Protein AF-A0A060T797-F1 (afdb_monomer_lite)

pLDDT: mean 70.41, std 20.26, range [36.41, 98.62]

Foldseek 3Di:
DDDDDDDDDPDDPDDPDDDDDDDDDDDDDDDDDDDDDDDDDDDDDDDDDDDDDDDDDPDPPDDPPPPDDPDPDPPPVVPPPPPLVQEAEDDDPDPDDDPPDPPPDDDDHGHYQDDPPPPVSVVVNVVVSVVVVVVVVVVVVVVVVVVVVVVVVVVVVVVVVVVVVVVVVVVVVD

Organism: Blastobotrys adeninivorans (NCBI:txid409370)

Radius of gyration: 34.99 Å; chains: 1; bounding box: 76×66×88 Å

Structure (mmCIF, N/CA/C/O backbone):
data_AF-A0A060T797-F1
#
_entry.id   AF-A0A060T797-F1
#
loop_
_atom_site.group_PDB
_atom_site.id
_atom_site.type_symbol
_atom_site.label_atom_id
_atom_site.label_alt_id
_atom_site.label_comp_id
_atom_site.label_asym_id
_atom_site.label_entity_id
_atom_site.label_seq_id
_atom_site.pdbx_PDB_ins_code
_atom_site.Cartn_x
_atom_site.Cartn_y
_atom_site.Cartn_z
_atom_site.occupancy
_atom_site.B_iso_or_equiv
_atom_site.auth_seq_id
_atom_site.auth_comp_id
_atom_site.auth_asym_id
_atom_site.auth_atom_id
_atom_site.pdbx_PDB_model_num
ATOM 1 N N . MET A 1 1 ? -46.789 -1.740 -35.530 1.00 40.72 1 MET A N 1
ATOM 2 C CA . MET A 1 1 ? -46.423 -0.532 -36.292 1.00 40.72 1 MET A CA 1
ATOM 3 C C . MET A 1 1 ? -44.909 -0.491 -36.356 1.00 40.72 1 MET A C 1
ATOM 5 O O . MET A 1 1 ? -44.280 -0.302 -35.325 1.00 40.72 1 MET A O 1
ATOM 9 N N . TYR A 1 2 ? -44.358 -0.814 -37.524 1.00 46.91 2 TYR A N 1
ATOM 10 C CA . TYR A 1 2 ? -42.943 -0.639 -37.849 1.00 46.91 2 TYR A CA 1
ATOM 11 C C . TYR A 1 2 ? -42.721 0.838 -38.187 1.00 46.91 2 TYR A C 1
ATOM 13 O O . TYR A 1 2 ? -43.557 1.416 -38.880 1.00 46.91 2 TYR A O 1
ATOM 21 N N . PHE A 1 3 ? -41.636 1.437 -37.702 1.00 46.53 3 PHE A N 1
ATOM 22 C CA . PHE A 1 3 ? -41.169 2.727 -38.204 1.00 46.53 3 PHE A CA 1
ATOM 23 C C . PHE A 1 3 ? -39.835 2.509 -38.913 1.00 46.53 3 PHE A C 1
ATOM 25 O O . PHE A 1 3 ? -38.857 2.090 -38.294 1.00 46.53 3 PHE A O 1
ATOM 32 N N . ASP A 1 4 ? -39.863 2.748 -40.222 1.00 45.88 4 ASP A N 1
ATOM 33 C CA . ASP A 1 4 ? -38.729 2.732 -41.137 1.00 45.88 4 ASP A CA 1
ATOM 34 C C . ASP A 1 4 ? -37.691 3.793 -40.750 1.00 45.88 4 ASP A C 1
ATOM 36 O O . ASP A 1 4 ? -38.019 4.960 -40.529 1.00 45.88 4 ASP A O 1
ATOM 40 N N . LEU A 1 5 ? -36.422 3.385 -40.710 1.00 55.25 5 LEU A N 1
ATOM 41 C CA . LEU A 1 5 ? -35.259 4.262 -40.578 1.00 55.25 5 LEU A CA 1
ATOM 42 C C . LEU A 1 5 ? -34.412 4.183 -41.851 1.00 55.25 5 LEU A C 1
ATOM 44 O O . LEU A 1 5 ? -33.273 3.732 -41.823 1.00 55.25 5 LEU A O 1
ATOM 48 N N . GLU A 1 6 ? -34.961 4.655 -42.967 1.00 53.12 6 GLU A N 1
ATOM 49 C CA . GLU A 1 6 ? -34.166 5.012 -44.143 1.00 53.12 6 GLU A CA 1
ATOM 50 C C . GLU A 1 6 ? -34.650 6.341 -44.727 1.00 53.12 6 GLU A C 1
ATOM 52 O O . GLU A 1 6 ? -35.591 6.402 -45.510 1.00 53.12 6 GLU A O 1
ATOM 57 N N . ALA A 1 7 ? -33.965 7.422 -44.358 1.00 55.00 7 ALA A N 1
ATOM 58 C CA . ALA A 1 7 ? -33.789 8.582 -45.225 1.00 55.00 7 ALA A CA 1
ATOM 59 C C . ALA A 1 7 ? -32.527 9.334 -44.785 1.00 55.00 7 ALA A C 1
ATOM 61 O O . ALA A 1 7 ? -32.498 10.036 -43.775 1.00 55.00 7 ALA A O 1
ATOM 62 N N . LEU A 1 8 ? -31.455 9.137 -45.552 1.00 53.75 8 LEU A N 1
ATOM 63 C CA . LEU A 1 8 ? -30.240 9.937 -45.502 1.00 53.75 8 LEU A CA 1
ATOM 64 C C . LEU A 1 8 ? -30.546 11.411 -45.805 1.00 53.75 8 LEU A C 1
ATOM 66 O O . LEU A 1 8 ? -31.164 11.716 -46.818 1.00 53.75 8 LEU A O 1
ATOM 70 N N . SER A 1 9 ? -29.947 12.317 -45.035 1.00 51.97 9 SER A N 1
ATOM 71 C CA . SER A 1 9 ? -29.431 13.571 -45.586 1.00 51.97 9 SER A CA 1
ATOM 72 C C . SER A 1 9 ? -28.091 13.872 -44.929 1.00 51.97 9 SER A C 1
ATOM 74 O O . SER A 1 9 ? -28.008 14.379 -43.813 1.00 51.97 9 SER A O 1
ATOM 76 N N . LYS A 1 10 ? -27.030 13.477 -45.633 1.00 58.31 10 LYS A N 1
ATOM 77 C CA . LYS A 1 10 ? -25.672 13.968 -45.432 1.00 58.31 10 LYS A CA 1
ATOM 78 C C . LYS A 1 10 ? -25.637 15.348 -46.069 1.00 58.31 10 LYS A C 1
ATOM 80 O O . LYS A 1 10 ? -25.608 15.402 -47.285 1.00 58.31 10 LYS A O 1
ATOM 85 N N . ASP A 1 11 ? -25.700 16.409 -45.276 1.00 54.38 11 ASP A N 1
ATOM 86 C CA . ASP A 1 11 ? -25.095 17.701 -45.606 1.00 54.38 11 ASP A CA 1
ATOM 87 C C . ASP A 1 11 ? -25.238 18.664 -44.420 1.00 54.38 11 ASP A C 1
ATOM 89 O O . ASP A 1 11 ? -26.244 18.672 -43.721 1.00 54.38 11 ASP A O 1
ATOM 93 N N . SER A 1 12 ? -24.201 19.479 -44.221 1.00 57.03 12 SER A N 1
ATOM 94 C CA . SER A 1 12 ? -24.066 20.556 -43.227 1.00 57.03 12 SER A CA 1
ATOM 95 C C . SER A 1 12 ? -23.568 20.191 -41.814 1.00 57.03 12 SER A C 1
ATOM 97 O O . SER A 1 12 ? -24.247 20.403 -40.814 1.00 57.03 12 SER A O 1
ATOM 99 N N . LEU A 1 13 ? -22.294 19.806 -41.697 1.00 57.16 13 LEU A N 1
ATOM 100 C CA . LEU A 1 13 ? -21.466 20.340 -40.606 1.00 57.16 13 LEU A CA 1
ATOM 101 C C . LEU A 1 13 ? -20.300 21.105 -41.239 1.00 57.16 13 LEU A C 1
ATOM 103 O O . LEU A 1 13 ? -19.318 20.523 -41.695 1.00 57.16 13 LEU A O 1
ATOM 107 N N . ALA A 1 14 ? -20.460 22.423 -41.331 1.00 64.69 14 ALA A N 1
ATOM 108 C CA . ALA A 1 14 ? -19.434 23.328 -41.820 1.00 64.69 14 ALA A CA 1
ATOM 109 C C . ALA A 1 14 ? -18.182 23.241 -40.931 1.00 64.69 14 ALA A C 1
ATOM 111 O O . ALA A 1 14 ? -18.259 23.340 -39.706 1.00 64.69 14 ALA A O 1
ATOM 112 N N . ARG A 1 15 ? -17.021 23.061 -41.567 1.00 66.25 15 ARG A N 1
ATOM 113 C CA . ARG A 1 15 ? -15.701 23.156 -40.936 1.00 66.25 15 ARG A CA 1
ATOM 114 C C . ARG A 1 15 ? -15.507 24.597 -40.431 1.00 66.25 15 ARG A C 1
ATOM 116 O O . ARG A 1 15 ? -15.686 25.515 -41.232 1.00 66.25 15 ARG A O 1
ATOM 123 N N . PRO A 1 16 ? -15.154 24.831 -39.155 1.00 70.50 16 PRO A N 1
ATOM 124 C CA . PRO A 1 16 ? -14.831 26.179 -38.698 1.00 70.50 16 PRO A CA 1
ATOM 125 C C . PRO A 1 16 ? -13.580 26.702 -39.432 1.00 70.50 16 PRO A C 1
ATOM 127 O O . PRO A 1 16 ? -12.701 25.901 -39.770 1.00 70.50 16 PRO A O 1
ATOM 130 N N . PRO A 1 17 ? -13.495 28.016 -39.712 1.00 69.81 17 PRO A N 1
ATOM 131 C CA . PRO A 1 17 ? -12.384 28.588 -40.464 1.00 69.81 17 PRO A CA 1
ATOM 132 C C . PRO A 1 17 ? -11.075 28.489 -39.673 1.00 69.81 17 PRO A C 1
ATOM 134 O O . PRO A 1 17 ? -11.042 28.743 -38.469 1.00 69.81 17 PRO A O 1
ATOM 137 N N . GLU A 1 18 ? -9.995 28.119 -40.361 1.00 71.06 18 GLU A N 1
ATOM 138 C CA . GLU A 1 18 ? -8.659 28.067 -39.768 1.00 71.06 18 GLU A CA 1
ATOM 139 C C . GLU A 1 18 ? -8.132 29.479 -39.463 1.00 71.06 18 GLU A C 1
ATOM 141 O O . GLU A 1 18 ? -8.321 30.388 -40.279 1.00 71.06 18 GLU A O 1
ATOM 146 N N . PRO A 1 19 ? -7.467 29.698 -38.313 1.00 65.31 19 PRO A N 1
ATOM 147 C CA . PRO A 1 19 ? -6.878 30.992 -38.008 1.00 65.31 19 PRO A CA 1
ATOM 148 C C . PRO A 1 19 ? -5.659 31.243 -38.907 1.00 65.31 19 PRO A C 1
ATOM 150 O O . PRO A 1 19 ? -4.736 30.432 -38.979 1.00 65.31 19 PRO A O 1
ATOM 153 N N . ALA A 1 20 ? -5.666 32.386 -39.593 1.00 63.88 20 ALA A N 1
ATOM 154 C CA . ALA A 1 20 ? -4.570 32.844 -40.438 1.00 63.88 20 ALA A CA 1
ATOM 155 C C . ALA A 1 20 ? -3.261 32.973 -39.636 1.00 63.88 20 ALA A C 1
ATOM 157 O O . ALA A 1 20 ? -3.242 33.552 -38.549 1.00 63.88 20 ALA A O 1
ATOM 158 N N . ALA A 1 21 ? -2.164 32.454 -40.192 1.00 60.94 21 ALA A N 1
ATOM 159 C CA . ALA A 1 21 ? -0.830 32.578 -39.618 1.00 60.94 21 ALA A CA 1
ATOM 160 C C . ALA A 1 21 ? -0.402 34.056 -39.570 1.00 60.94 21 ALA A C 1
ATOM 162 O O . ALA A 1 21 ? -0.238 34.698 -40.608 1.00 60.94 21 ALA A O 1
ATOM 163 N N . THR A 1 22 ? -0.215 34.597 -38.368 1.00 64.56 22 THR A N 1
ATOM 164 C CA . THR A 1 22 ? 0.376 35.923 -38.165 1.00 64.56 22 THR A CA 1
ATOM 165 C C . THR A 1 22 ? 1.909 35.820 -38.176 1.00 64.56 22 THR A C 1
ATOM 167 O O . THR A 1 22 ? 2.466 34.884 -37.597 1.00 64.56 22 THR A O 1
ATOM 170 N N . PRO A 1 23 ? 2.630 36.746 -38.836 1.00 61.38 23 PRO A N 1
ATOM 171 C CA . PRO A 1 23 ? 4.087 36.745 -38.820 1.00 61.38 23 PRO A CA 1
ATOM 172 C C . PRO A 1 23 ? 4.619 37.131 -37.431 1.00 61.38 23 PRO A C 1
ATOM 174 O O . PRO A 1 23 ? 4.206 38.132 -36.845 1.00 61.38 23 PRO A O 1
ATOM 177 N N . LEU A 1 24 ? 5.558 36.328 -36.924 1.00 57.59 24 LEU A N 1
ATOM 178 C CA . LEU A 1 24 ? 6.322 36.565 -35.697 1.00 57.59 24 LEU A CA 1
ATOM 179 C C . LEU A 1 24 ? 7.156 37.847 -35.838 1.00 57.59 24 LEU A C 1
ATOM 181 O O . LEU A 1 24 ? 8.184 37.856 -36.512 1.00 57.59 24 LEU A O 1
ATOM 185 N N . VAL A 1 25 ? 6.722 38.923 -35.184 1.00 63.25 25 VAL A N 1
ATOM 186 C CA . VAL A 1 25 ? 7.544 40.114 -34.944 1.00 63.25 25 VAL A CA 1
ATOM 187 C C . VAL A 1 25 ? 8.053 40.036 -33.509 1.00 63.25 25 VAL A C 1
ATOM 189 O O . VAL A 1 25 ? 7.269 40.076 -32.562 1.00 63.25 25 VAL A O 1
ATOM 192 N N . SER A 1 26 ? 9.367 39.898 -33.347 1.00 58.38 26 SER A N 1
ATOM 193 C CA . SER A 1 26 ? 10.024 39.952 -32.040 1.00 58.38 26 SER A CA 1
ATOM 194 C C . SER A 1 26 ? 9.989 41.387 -31.498 1.00 58.38 26 SER A C 1
ATOM 196 O O . SER A 1 26 ? 10.425 42.297 -32.208 1.00 58.38 26 SER A O 1
ATOM 198 N N . PRO A 1 27 ? 9.520 41.629 -30.263 1.00 62.06 27 PRO A N 1
ATOM 199 C CA . PRO A 1 27 ? 9.622 42.947 -29.653 1.00 62.06 27 PRO A CA 1
ATOM 200 C C . PRO A 1 27 ? 11.077 43.220 -29.249 1.00 62.06 27 PRO A C 1
ATOM 202 O O . PRO A 1 27 ? 11.713 42.404 -28.580 1.00 62.06 27 PRO A O 1
ATOM 205 N N . ALA A 1 28 ? 11.611 44.369 -29.665 1.00 58.16 28 ALA A N 1
ATOM 206 C CA . ALA A 1 28 ? 12.892 44.873 -29.185 1.00 58.16 28 ALA 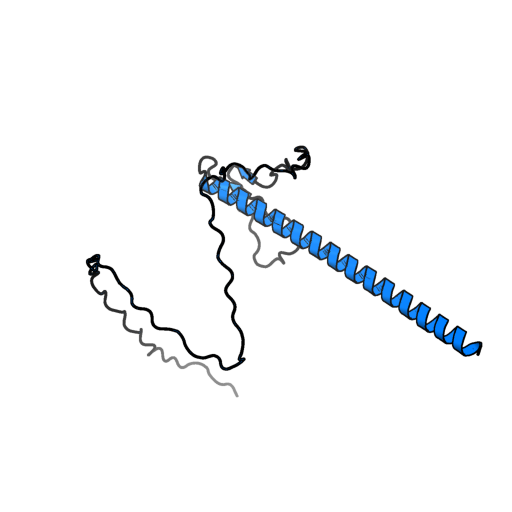A CA 1
ATOM 207 C C . ALA A 1 28 ? 12.738 45.310 -27.721 1.00 58.16 28 ALA A C 1
ATOM 209 O O . ALA A 1 28 ? 11.897 46.151 -27.408 1.00 58.16 28 ALA A O 1
ATOM 210 N N . TYR A 1 29 ? 13.529 44.716 -26.828 1.00 44.06 29 TYR A N 1
ATOM 211 C CA . TYR A 1 29 ? 13.533 45.052 -25.408 1.00 44.06 29 TYR A CA 1
ATOM 212 C C . TYR A 1 29 ? 14.421 46.282 -25.195 1.00 44.06 29 TYR A C 1
ATOM 214 O O . TYR A 1 29 ? 15.640 46.206 -25.344 1.00 44.06 29 TYR A O 1
ATOM 222 N N . SER A 1 30 ? 13.811 47.428 -24.901 1.00 59.25 30 SER A N 1
ATOM 223 C CA . SER A 1 30 ? 14.513 48.606 -24.396 1.00 59.25 30 SER A CA 1
ATOM 224 C C . SER A 1 30 ? 14.566 48.532 -22.871 1.00 59.25 30 SER A C 1
ATOM 226 O O . SER A 1 30 ? 13.529 48.646 -22.217 1.00 59.25 30 SER A O 1
ATOM 228 N N . ASP A 1 31 ? 15.769 48.342 -22.327 1.00 60.22 31 ASP A N 1
ATOM 229 C CA . ASP A 1 31 ? 16.076 48.532 -20.909 1.00 60.22 31 ASP A CA 1
ATOM 230 C C . ASP A 1 31 ? 15.764 49.976 -20.505 1.00 60.22 31 ASP A C 1
ATOM 232 O O . ASP A 1 31 ? 16.392 50.904 -21.011 1.00 60.22 31 ASP A O 1
ATOM 236 N N . SER A 1 32 ? 14.819 50.169 -19.585 1.00 50.78 32 SER A N 1
ATOM 237 C CA . SER A 1 32 ? 14.913 51.239 -18.593 1.00 50.78 32 SER A CA 1
ATOM 238 C C . SER A 1 32 ? 13.874 51.075 -17.485 1.00 50.78 32 SER A C 1
ATOM 240 O O . SER A 1 32 ? 12.726 50.705 -17.710 1.00 50.78 32 SER A O 1
ATOM 242 N N . VAL A 1 33 ? 14.376 51.331 -16.286 1.00 60.59 33 VAL A N 1
ATOM 243 C CA . VAL A 1 33 ? 13.845 51.137 -14.936 1.00 60.59 33 VAL A CA 1
ATOM 244 C C . VAL A 1 33 ? 12.550 51.891 -14.589 1.00 60.59 33 VAL A C 1
ATOM 246 O O . VAL A 1 33 ? 12.140 52.817 -15.281 1.00 60.59 33 VAL A O 1
ATOM 249 N N . ASP A 1 34 ? 12.011 51.496 -13.429 1.00 46.31 34 ASP A N 1
ATOM 250 C CA . ASP A 1 34 ? 10.989 52.129 -12.580 1.00 46.31 34 ASP A CA 1
ATOM 251 C C . ASP A 1 34 ? 9.525 51.730 -12.802 1.00 46.31 34 ASP A C 1
ATOM 253 O O . ASP A 1 34 ? 8.744 52.371 -13.500 1.00 46.31 34 ASP A O 1
ATOM 257 N N . THR A 1 35 ? 9.113 50.688 -12.072 1.00 51.41 35 THR A N 1
ATOM 258 C CA . THR A 1 35 ? 7.707 50.414 -11.762 1.00 51.41 35 THR A CA 1
ATOM 259 C C . THR A 1 35 ? 7.277 51.194 -10.511 1.00 51.41 35 THR A C 1
ATOM 261 O O . THR A 1 35 ? 7.705 50.832 -9.410 1.00 51.41 35 THR A O 1
ATOM 264 N N . PRO A 1 36 ? 6.399 52.210 -10.609 1.00 47.50 36 PRO A N 1
ATOM 265 C CA . PRO A 1 36 ? 5.658 52.691 -9.454 1.00 47.50 36 PRO A CA 1
ATOM 266 C C . PRO A 1 36 ? 4.536 51.709 -9.082 1.00 47.50 36 PRO A C 1
ATOM 268 O O . PRO A 1 36 ? 3.757 51.246 -9.914 1.00 47.50 36 PRO A O 1
ATOM 271 N N . SER A 1 37 ? 4.497 51.414 -7.787 1.00 58.72 37 SER A N 1
ATOM 272 C CA . SER A 1 37 ? 3.513 50.617 -7.056 1.00 58.72 37 SER A CA 1
ATOM 273 C C . SER A 1 37 ? 2.075 51.124 -7.227 1.00 58.72 37 SER A C 1
ATOM 275 O O . SER A 1 37 ? 1.824 52.314 -7.040 1.00 58.72 37 SER A O 1
ATOM 277 N N . VAL A 1 38 ? 1.121 50.215 -7.469 1.00 49.09 38 VAL A N 1
ATOM 278 C CA . VAL A 1 38 ? -0.290 50.404 -7.081 1.00 49.09 38 VAL A CA 1
ATOM 279 C C . VAL A 1 38 ? -0.896 49.103 -6.518 1.00 49.09 38 VAL A C 1
ATOM 281 O O . VAL A 1 38 ? -0.654 48.028 -7.070 1.00 49.09 38 VAL A O 1
ATOM 284 N N . PRO A 1 39 ? -1.662 49.183 -5.410 1.00 48.72 39 PRO A N 1
ATOM 285 C CA . PRO A 1 39 ? -2.068 48.036 -4.596 1.00 48.72 39 PRO A CA 1
ATOM 286 C C . PRO A 1 39 ? -3.366 47.355 -5.055 1.00 48.72 39 PRO A C 1
ATOM 288 O O . PRO A 1 39 ? -4.261 47.978 -5.628 1.00 48.72 39 PRO A O 1
ATOM 291 N N . LEU A 1 40 ? -3.476 46.064 -4.721 1.00 44.94 40 LEU A N 1
ATOM 292 C CA . LEU A 1 40 ? -4.681 45.251 -4.881 1.00 44.94 40 LEU A CA 1
ATOM 293 C C . LEU A 1 40 ? -5.697 45.492 -3.748 1.00 44.94 40 LEU A C 1
ATOM 295 O O . LEU A 1 40 ? -5.363 45.808 -2.611 1.00 44.94 40 LEU A O 1
ATOM 299 N N . THR A 1 41 ? -6.954 45.302 -4.123 1.00 47.41 41 THR A N 1
ATOM 300 C CA . THR A 1 41 ? -8.225 45.607 -3.462 1.00 47.41 41 THR A CA 1
ATOM 301 C C . THR A 1 41 ? -8.466 45.024 -2.058 1.00 47.41 41 THR A C 1
ATOM 303 O O . THR A 1 41 ? -8.360 43.822 -1.840 1.00 47.41 41 THR A O 1
ATOM 306 N N . ASN A 1 42 ? -8.921 45.910 -1.167 1.00 44.56 42 ASN A N 1
ATOM 307 C CA . ASN A 1 42 ? -9.887 45.809 -0.058 1.00 44.56 42 ASN A CA 1
ATOM 308 C C . ASN A 1 42 ? -10.344 44.418 0.446 1.00 44.56 42 ASN A C 1
ATOM 310 O O . ASN A 1 42 ? -11.270 43.823 -0.104 1.00 44.56 42 ASN A O 1
ATOM 314 N N . PHE A 1 43 ? -9.851 44.030 1.629 1.00 36.41 43 PHE A N 1
ATOM 315 C CA . PHE A 1 43 ? -10.630 43.298 2.639 1.00 36.41 43 PHE A CA 1
ATOM 316 C C . PHE A 1 43 ? -10.769 44.184 3.885 1.00 36.41 43 PHE A C 1
ATOM 318 O O . PHE A 1 43 ? -9.797 44.753 4.377 1.00 36.41 43 PHE A O 1
ATOM 325 N N . THR A 1 44 ? -11.998 44.349 4.363 1.00 37.66 44 THR A N 1
ATOM 326 C CA . THR A 1 44 ? -12.364 45.266 5.446 1.00 37.66 44 THR A CA 1
ATOM 327 C C . THR A 1 44 ? -12.156 44.641 6.832 1.00 37.66 44 THR A C 1
ATOM 329 O O . THR A 1 44 ? -12.690 43.574 7.112 1.00 37.66 44 THR A O 1
ATOM 332 N N . THR A 1 45 ? -11.475 45.412 7.694 1.00 47.06 45 THR A N 1
ATOM 333 C CA . THR A 1 45 ? -11.587 45.504 9.169 1.00 47.06 45 THR A CA 1
ATOM 334 C C . THR A 1 45 ? -10.984 44.397 10.040 1.00 47.06 45 THR A C 1
ATOM 336 O O . THR A 1 45 ? -11.608 43.363 10.223 1.00 47.06 45 THR A O 1
ATOM 339 N N . THR A 1 46 ? -9.882 44.720 10.745 1.00 38.53 46 THR A N 1
ATOM 340 C CA . THR A 1 46 ? -9.884 45.016 12.202 1.00 38.53 46 THR A CA 1
ATOM 341 C C . THR A 1 46 ? -8.769 46.016 12.549 1.00 38.53 46 THR A C 1
ATOM 343 O O . THR A 1 46 ? -7.641 45.873 12.089 1.00 38.53 46 THR A O 1
ATOM 346 N N . MET A 1 47 ? -9.098 47.030 13.349 1.00 49.44 47 MET A N 1
ATOM 347 C CA . MET A 1 47 ? -8.214 48.100 13.822 1.00 49.44 47 MET A CA 1
ATOM 348 C C . MET A 1 47 ? -7.210 47.644 14.896 1.00 49.44 47 MET A C 1
ATOM 350 O O . MET A 1 47 ? -7.538 46.807 15.732 1.00 49.44 47 MET A O 1
ATOM 354 N N . SER A 1 48 ? -6.092 48.378 14.944 1.00 48.78 48 SER A N 1
ATOM 355 C CA . SER A 1 48 ? -5.237 48.723 16.098 1.00 48.78 48 SER A CA 1
ATOM 356 C C . SER A 1 48 ? -3.923 47.953 16.356 1.00 48.78 48 SER A C 1
ATOM 358 O O . SER A 1 48 ? -3.908 46.774 16.684 1.00 48.78 48 SER A O 1
ATOM 360 N N . HIS A 1 49 ? -2.856 48.768 16.324 1.00 38.91 49 HIS A N 1
ATOM 361 C CA . HIS A 1 49 ? -1.534 48.682 16.962 1.00 38.91 49 HIS A CA 1
ATOM 362 C C . HIS A 1 49 ? -0.334 48.041 16.229 1.00 38.91 49 HIS A C 1
ATOM 364 O O . HIS A 1 49 ? -0.140 46.832 16.220 1.00 38.91 49 HIS A O 1
ATOM 370 N N . GLU A 1 50 ? 0.538 48.926 15.721 1.00 52.81 50 GLU A N 1
ATOM 371 C CA . GLU A 1 50 ? 1.999 48.752 15.579 1.00 52.81 50 GLU A CA 1
ATOM 372 C C . GLU A 1 50 ? 2.638 48.405 16.949 1.00 52.81 50 GLU A C 1
ATOM 374 O O . GLU A 1 50 ? 2.122 48.881 17.972 1.00 52.81 50 GLU A O 1
ATOM 379 N N . PRO A 1 51 ? 3.748 47.629 17.006 1.00 53.22 51 PRO A N 1
ATOM 380 C CA . PRO A 1 51 ? 5.051 48.171 16.608 1.00 53.22 51 PRO A CA 1
ATOM 381 C C . PRO A 1 51 ? 5.972 47.229 15.802 1.00 53.22 51 PRO A C 1
ATOM 383 O O . PRO A 1 51 ? 5.881 46.008 15.836 1.00 53.22 51 PRO A O 1
ATOM 386 N N . GLN A 1 52 ? 6.882 47.894 15.095 1.00 51.56 52 GLN A N 1
ATOM 387 C CA . GLN A 1 52 ? 8.051 47.436 14.345 1.00 51.56 52 GLN A CA 1
ATOM 388 C C . GLN A 1 52 ? 8.869 46.336 15.051 1.00 51.56 52 GLN A C 1
ATOM 390 O O . GLN A 1 52 ? 9.295 46.543 16.186 1.00 51.56 52 GLN A O 1
ATOM 395 N N . ASP A 1 53 ? 9.215 45.264 14.328 1.00 50.59 53 ASP A N 1
ATOM 396 C CA . ASP A 1 53 ? 10.375 44.426 14.658 1.00 50.59 53 ASP A CA 1
ATOM 397 C C . ASP A 1 53 ? 11.456 44.596 13.570 1.00 50.59 53 ASP A C 1
ATOM 399 O O . ASP A 1 53 ? 11.176 44.393 12.381 1.00 50.59 53 ASP A O 1
ATOM 403 N N . PRO A 1 54 ? 12.689 45.002 13.930 1.00 57.53 54 PRO A N 1
ATOM 404 C CA . PRO A 1 54 ? 13.775 45.180 12.978 1.00 57.53 54 PRO A CA 1
ATOM 405 C C . PRO A 1 54 ? 14.241 43.819 12.454 1.00 57.53 54 PRO A C 1
ATOM 407 O O . PRO A 1 54 ? 14.699 42.963 13.209 1.00 57.53 54 PRO A O 1
ATOM 410 N N . MET A 1 55 ? 14.173 43.634 11.136 1.00 49.84 55 MET A N 1
ATOM 411 C CA . MET A 1 55 ? 14.842 42.525 10.455 1.00 49.84 55 MET A CA 1
ATOM 412 C C . MET A 1 55 ? 16.333 42.539 10.815 1.00 49.84 55 MET A C 1
ATOM 414 O O . MET A 1 55 ? 17.062 43.465 10.454 1.00 49.84 55 MET A O 1
ATOM 418 N N . TYR A 1 56 ? 16.777 41.516 11.545 1.00 54.66 56 TYR A N 1
ATOM 419 C CA . TYR A 1 56 ? 18.179 41.302 11.893 1.00 54.66 56 TYR A CA 1
ATOM 420 C C . TYR A 1 56 ? 19.074 41.323 10.639 1.00 54.66 56 TYR A C 1
ATOM 422 O O . TYR A 1 56 ? 18.688 40.776 9.600 1.00 54.66 56 TYR A O 1
ATOM 430 N N . PRO A 1 57 ? 20.292 41.893 10.713 1.00 54.50 57 PRO A N 1
ATOM 431 C CA . PRO A 1 57 ? 21.242 41.803 9.617 1.00 54.50 57 PRO A CA 1
ATOM 432 C C . PRO A 1 57 ? 21.721 40.352 9.481 1.00 54.50 57 PRO A C 1
ATOM 434 O O . PRO A 1 57 ? 22.376 39.813 10.372 1.00 54.50 57 PRO A O 1
ATOM 437 N N . VAL A 1 58 ? 21.406 39.715 8.351 1.00 53.66 58 VAL A N 1
ATOM 438 C CA . VAL A 1 58 ? 22.044 38.458 7.946 1.00 53.66 58 VAL A CA 1
ATOM 439 C C . VAL A 1 58 ? 23.498 38.777 7.616 1.00 53.66 58 VAL A C 1
ATOM 441 O O . VAL A 1 58 ? 23.811 39.326 6.557 1.00 53.66 58 VAL A O 1
ATOM 444 N N . SER A 1 59 ? 24.392 38.468 8.550 1.00 55.62 59 SER A N 1
ATOM 445 C CA . SER A 1 59 ? 25.830 38.489 8.319 1.00 55.62 59 SER A CA 1
ATOM 446 C C . SER A 1 59 ? 26.170 37.536 7.171 1.00 55.62 59 SER A C 1
ATOM 448 O O . SER A 1 59 ? 25.914 36.333 7.242 1.00 55.62 59 SER A O 1
ATOM 450 N N . LYS A 1 60 ? 26.758 38.083 6.103 1.00 52.75 60 LYS A N 1
ATOM 451 C CA . LYS A 1 60 ? 27.529 37.318 5.120 1.00 52.75 60 LYS A CA 1
ATOM 452 C C . LYS A 1 60 ? 28.750 36.783 5.853 1.00 52.75 60 LYS A C 1
ATOM 454 O O . LYS A 1 60 ? 29.670 37.556 6.035 1.00 52.75 60 LYS A O 1
ATOM 459 N N . ASP A 1 61 ? 28.665 35.561 6.364 1.00 53.28 61 ASP A N 1
ATOM 460 C CA . ASP A 1 61 ? 29.779 34.641 6.656 1.00 53.28 61 ASP A CA 1
ATOM 461 C C . ASP A 1 61 ? 29.200 33.345 7.255 1.00 53.28 61 ASP A C 1
ATOM 463 O O . ASP A 1 61 ? 29.614 32.868 8.310 1.00 53.28 61 ASP A O 1
ATOM 467 N N . GLN A 1 62 ? 28.185 32.771 6.598 1.00 51.97 62 GLN A N 1
ATOM 468 C CA . GLN A 1 62 ? 27.733 31.417 6.912 1.00 51.97 62 GLN A CA 1
ATOM 469 C C . GLN A 1 62 ? 28.165 30.476 5.799 1.00 51.97 62 GLN A C 1
ATOM 471 O O . GLN A 1 62 ? 27.666 30.493 4.676 1.00 51.97 62 GLN A O 1
ATOM 476 N N . ASN A 1 63 ? 29.189 29.721 6.170 1.00 47.75 63 ASN A N 1
ATOM 477 C CA . ASN A 1 63 ? 29.805 28.623 5.467 1.00 47.75 63 ASN A CA 1
ATOM 478 C C . ASN A 1 63 ? 28.728 27.681 4.900 1.00 47.75 63 ASN A C 1
ATOM 480 O O . ASN A 1 63 ? 27.923 27.125 5.647 1.00 47.75 63 ASN A O 1
ATOM 484 N N . LEU A 1 64 ? 28.704 27.521 3.578 1.00 51.50 64 LEU A N 1
ATOM 485 C CA . LEU A 1 64 ? 27.738 26.709 2.830 1.00 51.50 64 LEU A CA 1
ATOM 486 C C . LEU A 1 64 ? 28.053 25.201 2.937 1.00 51.50 64 LEU A C 1
ATOM 488 O O . LEU A 1 64 ? 27.861 24.468 1.976 1.00 51.50 64 LEU A O 1
ATOM 492 N N . ASP A 1 65 ? 28.550 24.759 4.092 1.00 49.81 65 ASP A N 1
ATOM 493 C CA . ASP A 1 65 ? 28.938 23.373 4.381 1.00 49.81 65 ASP A CA 1
ATOM 494 C C . ASP A 1 65 ? 28.211 22.804 5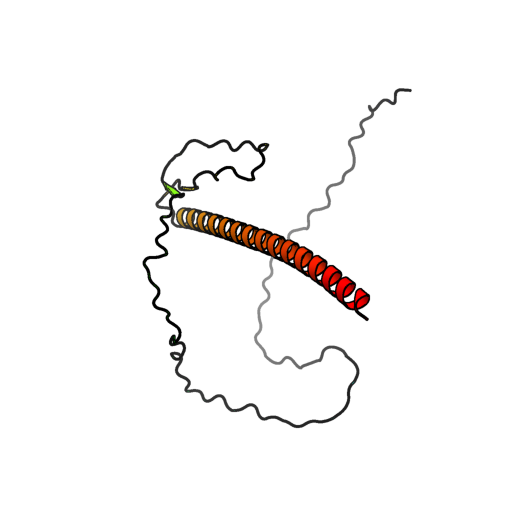.619 1.00 49.81 65 ASP A C 1
ATOM 496 O O . ASP A 1 65 ? 28.422 21.652 5.992 1.00 49.81 65 ASP A O 1
ATOM 500 N N . ASP A 1 66 ? 27.289 23.558 6.232 1.00 48.72 66 ASP A N 1
ATOM 501 C CA . ASP A 1 66 ? 26.525 23.118 7.415 1.00 48.72 66 ASP A CA 1
ATOM 502 C C . ASP A 1 66 ? 25.225 22.359 7.064 1.00 48.72 66 ASP A C 1
ATOM 504 O O . ASP A 1 66 ? 24.211 22.427 7.753 1.00 48.72 66 ASP A O 1
ATOM 508 N N . TRP A 1 67 ? 25.250 21.612 5.957 1.00 55.94 67 TRP A N 1
ATOM 509 C CA . TRP A 1 67 ? 24.312 20.512 5.691 1.00 55.94 67 TRP A CA 1
ATOM 510 C C . TRP A 1 67 ? 25.011 19.174 5.946 1.00 55.94 67 TRP A C 1
ATOM 512 O O . TRP A 1 67 ? 24.959 18.258 5.124 1.00 55.94 67 TRP A O 1
ATOM 522 N N . SER A 1 68 ? 25.700 19.068 7.086 1.00 52.38 68 SER A N 1
ATOM 523 C CA . SER A 1 68 ? 26.317 17.812 7.504 1.00 52.38 68 SER A CA 1
ATOM 524 C C . SER A 1 68 ? 25.344 16.970 8.349 1.00 52.38 68 SER A C 1
ATOM 526 O O . SER A 1 68 ? 24.571 17.507 9.149 1.00 52.38 68 SER A O 1
ATOM 528 N N . PRO A 1 69 ? 25.320 15.643 8.154 1.00 54.47 69 PRO A N 1
ATOM 529 C CA . PRO A 1 69 ? 24.182 14.790 8.435 1.00 54.47 69 PRO A CA 1
ATOM 530 C C . PRO A 1 69 ? 24.278 14.202 9.846 1.00 54.47 69 PRO A C 1
ATOM 532 O O . PRO A 1 69 ? 24.921 13.183 10.072 1.00 54.47 69 PRO A O 1
ATOM 535 N N . LEU A 1 70 ? 23.582 14.785 10.822 1.00 51.09 70 LEU A N 1
ATOM 536 C CA . LEU A 1 70 ? 23.511 14.197 12.172 1.00 51.09 70 LEU A CA 1
ATOM 537 C C . LEU A 1 70 ? 22.465 13.067 12.299 1.00 51.09 70 LEU A C 1
ATOM 539 O O . LEU A 1 70 ? 22.081 12.673 13.397 1.00 51.09 70 LEU A O 1
ATOM 543 N N . PHE A 1 71 ? 21.992 12.543 11.170 1.00 54.34 71 PHE A N 1
ATOM 544 C CA . PHE A 1 71 ? 21.109 11.383 11.093 1.00 54.34 71 PHE A CA 1
ATOM 545 C C . PHE A 1 71 ? 21.512 10.526 9.887 1.00 54.34 71 PHE A C 1
ATOM 547 O O . PHE A 1 71 ? 20.731 10.298 8.968 1.00 54.34 71 PHE A O 1
ATOM 554 N N . GLU A 1 72 ? 22.757 10.052 9.870 1.00 61.78 72 GLU A N 1
ATOM 555 C CA . GLU A 1 72 ? 23.072 8.815 9.157 1.00 61.78 72 GLU A CA 1
ATOM 556 C C . GLU A 1 72 ? 22.745 7.650 10.102 1.00 61.78 72 GLU A C 1
ATOM 558 O O . GLU A 1 72 ? 23.580 7.285 10.934 1.00 61.78 72 GLU A O 1
ATOM 563 N N . PRO A 1 73 ? 21.541 7.038 10.047 1.00 61.47 73 PRO A N 1
ATOM 564 C CA . PRO A 1 73 ? 21.458 5.666 10.519 1.00 61.47 73 PRO A CA 1
ATOM 565 C C . PRO A 1 73 ? 22.475 4.860 9.698 1.00 61.47 73 PRO A C 1
ATOM 567 O O . PRO A 1 73 ? 22.643 5.159 8.511 1.00 61.47 73 PRO A O 1
ATOM 570 N N . PRO A 1 74 ? 23.133 3.837 10.269 1.00 55.00 74 PRO A N 1
ATOM 571 C CA . PRO A 1 74 ? 23.922 2.911 9.475 1.00 55.00 74 PRO A CA 1
ATOM 572 C C . PRO A 1 74 ? 23.007 2.385 8.370 1.00 55.00 74 PRO A C 1
ATOM 574 O O . PRO A 1 74 ? 22.059 1.643 8.641 1.00 55.00 74 PRO A O 1
ATOM 577 N N . ILE A 1 75 ? 23.215 2.840 7.133 1.00 54.53 75 ILE A N 1
ATOM 578 C CA . ILE A 1 75 ? 22.513 2.277 5.993 1.00 54.53 75 ILE A CA 1
ATOM 579 C C . ILE A 1 75 ? 23.134 0.902 5.856 1.00 54.53 75 ILE A C 1
ATOM 581 O O . ILE A 1 75 ? 24.224 0.742 5.313 1.00 54.53 75 ILE A O 1
ATOM 585 N N . ASP A 1 76 ? 22.462 -0.091 6.423 1.00 47.53 76 ASP A N 1
ATOM 586 C CA . ASP A 1 76 ? 22.806 -1.475 6.196 1.00 47.53 76 ASP A CA 1
ATOM 587 C C . ASP A 1 76 ? 22.553 -1.745 4.705 1.00 47.53 76 ASP A C 1
ATOM 589 O O . ASP A 1 76 ? 21.439 -2.027 4.251 1.00 47.53 76 ASP A O 1
ATOM 593 N N . HIS A 1 77 ? 23.595 -1.544 3.892 1.00 51.94 77 HIS A N 1
ATOM 594 C CA . HIS A 1 77 ? 23.562 -1.674 2.435 1.00 51.94 77 HIS A CA 1
ATOM 595 C C . HIS A 1 77 ? 23.265 -3.114 1.978 1.00 51.94 77 HIS A C 1
ATOM 597 O O . HIS A 1 77 ? 23.166 -3.378 0.781 1.00 51.94 77 HIS A O 1
ATOM 603 N N . GLN A 1 78 ? 23.056 -4.040 2.916 1.00 46.00 78 GLN A N 1
ATOM 604 C CA . GLN A 1 78 ? 22.596 -5.401 2.671 1.00 46.00 78 GLN A CA 1
ATOM 605 C C . GLN A 1 78 ? 21.165 -5.450 2.087 1.00 46.00 78 GLN A C 1
ATOM 607 O O . GLN A 1 78 ? 20.820 -6.431 1.430 1.00 46.00 78 GLN A O 1
ATOM 612 N N . PHE A 1 79 ? 20.330 -4.411 2.264 1.00 48.53 79 PHE A N 1
ATOM 613 C CA . PHE A 1 79 ? 18.877 -4.535 2.038 1.00 48.53 79 PHE A CA 1
ATOM 614 C C . PHE A 1 79 ? 18.294 -4.061 0.690 1.00 48.53 79 PHE A C 1
ATOM 616 O O . PHE A 1 79 ? 17.107 -4.274 0.459 1.00 48.53 79 PHE A O 1
ATOM 623 N N . TYR A 1 80 ? 19.051 -3.466 -0.244 1.00 46.09 80 TYR A N 1
ATOM 624 C CA . TYR A 1 80 ? 18.450 -2.957 -1.505 1.00 46.09 80 TYR A CA 1
ATOM 625 C C . TYR A 1 80 ? 19.141 -3.377 -2.798 1.00 46.09 80 TYR A C 1
ATOM 627 O O . TYR A 1 80 ? 18.927 -2.779 -3.857 1.00 46.09 80 TYR A O 1
ATOM 635 N N . HIS 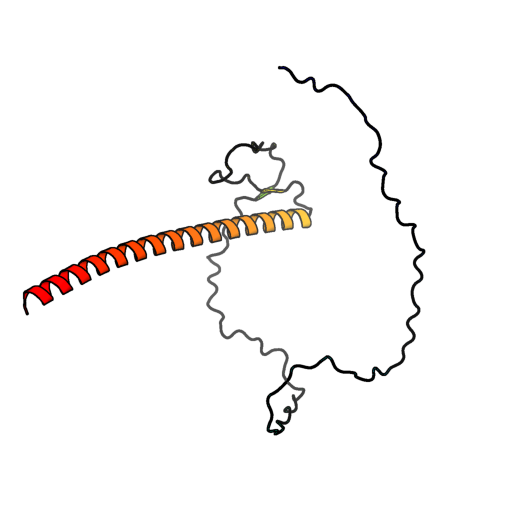A 1 81 ? 19.864 -4.490 -2.779 1.00 41.88 81 HIS A N 1
ATOM 636 C CA . HIS A 1 81 ? 20.054 -5.262 -4.005 1.00 41.88 81 HIS A CA 1
ATOM 637 C C . HIS A 1 81 ? 18.897 -6.240 -4.186 1.00 41.88 81 HIS A C 1
ATOM 639 O O . HIS A 1 81 ? 19.093 -7.433 -4.402 1.00 41.88 81 HIS A O 1
ATOM 645 N N . GLU A 1 82 ? 17.665 -5.726 -4.133 1.00 47.81 82 GLU A N 1
ATOM 646 C CA . GLU A 1 82 ? 16.520 -6.462 -4.646 1.00 47.81 82 GLU A CA 1
ATOM 647 C C . GLU A 1 82 ? 16.673 -6.517 -6.167 1.00 47.81 82 GLU A C 1
ATOM 649 O O . GLU A 1 82 ? 16.297 -5.592 -6.907 1.00 47.81 82 GLU A O 1
ATOM 654 N N . LYS A 1 83 ? 17.370 -7.581 -6.586 1.00 50.78 83 LYS A N 1
ATOM 655 C CA . LYS A 1 83 ? 17.744 -7.918 -7.956 1.00 50.78 83 LYS A CA 1
ATOM 656 C C . LYS A 1 83 ? 16.579 -7.568 -8.868 1.00 50.78 83 LYS A C 1
ATOM 658 O O . LYS A 1 83 ? 15.449 -7.991 -8.638 1.00 50.78 83 LYS A O 1
ATOM 663 N N . ARG A 1 84 ? 16.854 -6.740 -9.875 1.00 64.44 84 ARG A N 1
ATOM 664 C CA . ARG A 1 84 ? 15.879 -6.279 -10.866 1.00 64.44 84 ARG A CA 1
ATOM 665 C C . ARG A 1 84 ? 15.473 -7.443 -11.761 1.00 64.44 84 ARG A C 1
ATOM 667 O O . ARG A 1 84 ? 15.958 -7.572 -12.876 1.00 64.44 84 ARG A O 1
ATOM 674 N N . SER A 1 85 ? 14.652 -8.341 -11.230 1.00 63.31 85 SER A N 1
ATOM 675 C CA . SER A 1 85 ? 14.362 -9.649 -11.823 1.00 63.31 85 SER A CA 1
ATOM 676 C C . SER A 1 85 ? 13.420 -9.577 -13.020 1.00 63.31 85 SER A C 1
ATOM 678 O O . SER A 1 85 ? 13.276 -10.559 -13.737 1.00 63.31 85 SER A O 1
ATOM 680 N N . SER A 1 86 ? 12.780 -8.425 -13.250 1.00 67.31 86 SER A N 1
ATOM 681 C CA . SER A 1 86 ? 11.762 -8.276 -14.295 1.00 67.31 86 SER A CA 1
ATOM 682 C C . SER A 1 86 ? 12.259 -7.642 -15.594 1.00 67.31 86 SER A C 1
ATOM 684 O O . SER A 1 86 ? 11.486 -7.593 -16.547 1.00 67.31 86 SER A O 1
ATOM 686 N N . ILE A 1 87 ? 13.502 -7.147 -15.648 1.00 77.50 87 ILE A N 1
ATOM 687 C CA . ILE A 1 87 ? 14.068 -6.547 -16.863 1.00 77.50 87 ILE A CA 1
ATOM 688 C C . ILE A 1 87 ? 14.803 -7.628 -17.659 1.00 77.50 87 ILE A C 1
ATOM 690 O O . ILE A 1 87 ? 15.776 -8.199 -17.172 1.00 77.50 87 ILE A O 1
ATOM 694 N N . VAL A 1 88 ? 14.361 -7.868 -18.889 1.00 81.50 88 VAL A N 1
ATOM 695 C CA . VAL A 1 88 ? 14.956 -8.814 -19.837 1.00 81.50 88 VAL A CA 1
ATOM 696 C C . VAL A 1 88 ? 15.599 -8.026 -20.978 1.00 81.50 88 VAL A C 1
ATOM 698 O O . VAL A 1 88 ? 15.014 -7.070 -21.484 1.00 81.50 88 VAL A O 1
ATOM 701 N N . ILE A 1 89 ? 16.818 -8.401 -21.367 1.00 77.62 89 ILE A N 1
ATOM 702 C CA . ILE A 1 89 ? 17.526 -7.831 -22.522 1.00 77.62 89 ILE A CA 1
ATOM 703 C C . ILE A 1 89 ? 17.377 -8.818 -23.680 1.00 77.62 89 ILE A C 1
ATOM 705 O O . ILE A 1 89 ? 17.760 -9.976 -23.523 1.00 77.62 89 ILE A O 1
ATOM 709 N N . GLY A 1 90 ? 16.849 -8.369 -24.818 1.00 70.94 90 GLY A N 1
ATOM 710 C CA . GLY A 1 90 ? 16.699 -9.192 -26.021 1.00 70.94 90 GLY A CA 1
ATOM 711 C C . GLY A 1 90 ? 15.307 -9.118 -26.643 1.00 70.94 90 GLY A C 1
ATOM 712 O O . GLY A 1 90 ? 14.469 -8.320 -26.233 1.00 70.94 90 GLY A O 1
ATOM 713 N N . GLU A 1 91 ? 15.071 -9.959 -27.646 1.00 58.81 91 GLU A N 1
ATOM 714 C CA . GLU A 1 91 ? 13.763 -10.139 -28.275 1.00 58.81 91 GLU A CA 1
ATOM 715 C C . GLU A 1 91 ? 13.007 -11.251 -27.540 1.00 58.81 91 GLU A C 1
ATOM 717 O O . GLU A 1 91 ? 13.489 -12.376 -27.429 1.00 58.81 91 GLU A O 1
ATOM 722 N N . THR A 1 92 ? 11.824 -10.945 -27.014 1.00 59.09 92 THR A N 1
ATOM 723 C CA . THR A 1 92 ? 10.866 -11.968 -26.579 1.00 59.09 92 THR A CA 1
ATOM 724 C C . THR A 1 92 ? 9.592 -11.764 -27.372 1.00 59.09 92 THR A C 1
ATOM 726 O O . THR A 1 92 ? 9.150 -10.621 -27.506 1.00 59.09 92 THR A O 1
ATOM 729 N N . GLU A 1 93 ? 9.023 -12.855 -27.878 1.00 58.09 93 GLU A N 1
ATOM 730 C CA . GLU A 1 93 ? 7.781 -12.839 -28.649 1.00 58.09 93 GLU A CA 1
ATOM 731 C C . GLU A 1 93 ? 6.666 -12.092 -27.905 1.00 58.09 93 GLU A C 1
ATOM 733 O O . GLU A 1 93 ? 6.591 -12.123 -26.671 1.00 58.09 93 GLU A O 1
ATOM 738 N N . ASP A 1 94 ? 5.831 -11.380 -28.663 1.00 56.88 94 ASP A N 1
ATOM 739 C CA . ASP A 1 94 ? 4.783 -10.520 -28.129 1.00 56.88 94 ASP A CA 1
ATOM 740 C C . ASP A 1 94 ? 3.821 -11.339 -27.259 1.00 56.88 94 ASP A C 1
ATOM 742 O O . ASP A 1 94 ? 2.971 -12.083 -27.750 1.00 56.88 94 ASP A O 1
ATOM 746 N N . VAL A 1 95 ? 3.936 -11.195 -25.935 1.00 58.53 95 VAL A N 1
ATOM 747 C CA . VAL A 1 95 ? 2.959 -11.750 -24.997 1.00 58.53 95 VAL A CA 1
ATOM 748 C C . VAL A 1 95 ? 1.659 -10.980 -25.199 1.00 58.53 95 VAL A C 1
ATOM 750 O O . VAL A 1 95 ? 1.463 -9.900 -24.632 1.00 58.53 95 VAL A O 1
ATOM 753 N N . VAL A 1 96 ? 0.781 -11.529 -26.040 1.00 54.56 96 VAL A N 1
ATOM 754 C CA . VAL A 1 96 ? -0.553 -10.999 -26.319 1.00 54.56 96 VAL A CA 1
ATOM 755 C C . VAL A 1 96 ? -1.315 -10.916 -25.000 1.00 54.56 96 VAL A C 1
ATOM 757 O O . VAL A 1 96 ? -1.777 -11.908 -24.441 1.00 54.56 96 VAL A O 1
ATOM 760 N N . CYS A 1 97 ? -1.412 -9.705 -24.459 1.00 55.91 97 CYS A N 1
ATOM 761 C CA . CYS A 1 97 ? -2.281 -9.430 -23.329 1.00 55.91 97 CYS A CA 1
ATOM 762 C C . CYS A 1 97 ? -3.694 -9.239 -23.868 1.00 55.91 97 CYS A C 1
ATOM 764 O O . CYS A 1 97 ? -4.016 -8.166 -24.382 1.00 55.91 97 CYS A O 1
ATOM 766 N N . ASP A 1 98 ? -4.528 -10.270 -23.728 1.00 57.41 98 ASP A N 1
ATOM 767 C CA . ASP A 1 98 ? -5.946 -10.195 -24.065 1.00 57.41 98 ASP A CA 1
ATOM 768 C C . ASP A 1 98 ? -6.589 -8.966 -23.400 1.00 57.41 98 ASP A C 1
ATOM 770 O O . ASP A 1 98 ? -6.556 -8.840 -22.166 1.00 57.41 98 ASP A O 1
ATOM 774 N N . PRO A 1 99 ? -7.205 -8.053 -24.173 1.00 59.16 99 PRO A N 1
ATOM 775 C CA . PRO A 1 99 ? -7.760 -6.815 -23.636 1.00 59.16 99 PRO A CA 1
ATOM 776 C C . PRO A 1 99 ? -8.950 -7.051 -22.695 1.00 59.16 99 PRO A C 1
ATOM 778 O O . PRO A 1 99 ? -9.306 -6.136 -21.957 1.00 59.16 99 PRO A O 1
ATOM 781 N N . ASN A 1 100 ? -9.518 -8.263 -22.692 1.00 56.72 100 ASN A N 1
ATOM 782 C CA . ASN A 1 100 ? -10.782 -8.598 -22.036 1.00 56.72 100 ASN A CA 1
ATOM 783 C C . ASN A 1 100 ? -10.644 -9.446 -20.758 1.00 56.72 100 ASN A C 1
ATOM 785 O O . ASN A 1 100 ? -11.642 -9.856 -20.176 1.00 56.72 100 ASN A O 1
ATOM 789 N N . THR A 1 101 ? -9.420 -9.737 -20.308 1.00 56.03 101 THR A N 1
ATOM 790 C CA . THR A 1 101 ? -9.211 -10.502 -19.073 1.00 56.03 101 THR A CA 1
ATOM 791 C C . THR A 1 101 ? -8.925 -9.547 -17.917 1.00 56.03 101 THR A C 1
ATOM 793 O O . THR A 1 101 ? -7.950 -8.792 -17.939 1.00 56.03 101 THR A O 1
ATOM 796 N N . ASP A 1 102 ? -9.753 -9.581 -16.873 1.00 54.78 102 ASP A N 1
ATOM 797 C CA . ASP A 1 102 ? -9.626 -8.738 -15.682 1.00 54.78 102 ASP A CA 1
ATOM 798 C C . ASP A 1 102 ? -8.189 -8.718 -15.149 1.00 54.78 102 ASP A C 1
ATOM 800 O O . ASP A 1 102 ? -7.606 -9.745 -14.794 1.00 54.78 102 ASP A O 1
ATOM 804 N N . ARG A 1 103 ? -7.582 -7.528 -15.161 1.00 58.34 103 ARG A N 1
ATOM 805 C CA . ARG A 1 103 ? -6.138 -7.285 -14.966 1.00 58.34 103 ARG A CA 1
ATOM 806 C C . ARG A 1 103 ? -5.712 -7.272 -13.492 1.00 58.34 103 ARG A C 1
ATOM 808 O O . ARG A 1 103 ? -4.651 -6.750 -13.153 1.00 58.34 103 ARG A O 1
ATOM 815 N N . LYS A 1 104 ? -6.545 -7.801 -12.595 1.00 63.66 104 LYS A N 1
ATOM 816 C CA . LYS A 1 104 ? -6.290 -7.831 -11.151 1.00 63.66 104 LYS A CA 1
ATOM 817 C C . LYS A 1 104 ? -5.830 -9.235 -10.766 1.00 63.66 104 LYS A C 1
ATOM 819 O O . LYS A 1 104 ? -6.644 -10.134 -10.623 1.00 63.66 104 LYS A O 1
ATOM 824 N N . GLY A 1 105 ? -4.519 -9.421 -10.625 1.00 65.50 105 GLY A N 1
ATOM 825 C CA . GLY A 1 105 ? -3.939 -10.633 -10.029 1.00 65.50 105 GLY A CA 1
ATOM 826 C C . GLY A 1 105 ? -3.044 -11.474 -10.940 1.00 65.50 105 GLY A C 1
ATOM 827 O O . GLY A 1 105 ? -2.270 -12.270 -10.418 1.00 65.50 105 GLY A O 1
ATOM 828 N N . ARG A 1 106 ? -3.064 -11.280 -12.268 1.00 75.75 106 ARG A N 1
ATOM 829 C CA . ARG A 1 106 ? -2.062 -11.914 -13.145 1.00 75.75 106 ARG A CA 1
ATOM 830 C C . ARG A 1 106 ? -0.708 -11.200 -13.020 1.00 75.75 106 ARG A C 1
ATOM 832 O O . ARG A 1 106 ? -0.691 -9.966 -12.949 1.00 75.75 106 ARG A O 1
ATOM 839 N N . PRO A 1 107 ? 0.415 -11.943 -12.983 1.00 80.50 107 PRO A N 1
ATOM 840 C CA . PRO A 1 107 ? 1.739 -11.339 -12.968 1.00 80.50 107 PRO A CA 1
ATOM 841 C C . PRO A 1 107 ? 1.924 -10.491 -14.227 1.00 80.50 107 PRO A C 1
ATOM 843 O O . PRO A 1 107 ? 1.555 -10.893 -15.330 1.00 80.50 107 PRO A O 1
ATOM 846 N N . LEU A 1 108 ? 2.461 -9.285 -14.048 1.00 81.69 108 LEU A N 1
ATOM 847 C CA . LEU A 1 108 ? 2.743 -8.387 -15.164 1.00 81.69 108 LEU A CA 1
ATOM 848 C C . LEU A 1 108 ? 3.810 -9.016 -16.072 1.00 81.69 108 LEU A C 1
ATOM 850 O O . LEU A 1 108 ? 4.765 -9.595 -15.549 1.00 81.69 108 LEU A O 1
ATOM 854 N N . PRO A 1 109 ? 3.709 -8.847 -17.403 1.00 85.75 109 PRO A N 1
ATOM 855 C CA . PRO A 1 109 ? 4.726 -9.350 -18.316 1.00 85.75 109 PRO A CA 1
ATOM 856 C C . PRO A 1 109 ? 6.088 -8.696 -18.031 1.00 85.75 109 PRO A C 1
ATOM 858 O O . PRO A 1 109 ? 6.128 -7.548 -17.548 1.00 85.75 109 PRO A O 1
ATOM 861 N N . PRO A 1 110 ? 7.200 -9.395 -18.316 1.00 89.12 110 PRO A N 1
ATOM 862 C CA . PRO A 1 110 ? 8.544 -8.860 -18.122 1.00 89.12 110 PRO A CA 1
ATOM 863 C C . PRO A 1 110 ? 8.762 -7.581 -18.943 1.00 89.12 110 PRO A C 1
ATOM 865 O O . PRO A 1 110 ? 8.135 -7.362 -19.978 1.00 89.12 110 PRO A O 1
ATOM 868 N N . ILE A 1 111 ? 9.623 -6.697 -18.444 1.00 89.44 111 ILE A N 1
ATOM 869 C CA . ILE A 1 111 ? 10.011 -5.468 -19.137 1.00 89.44 111 ILE A CA 1
ATOM 870 C C . ILE A 1 111 ? 11.155 -5.821 -20.078 1.00 89.44 111 ILE A C 1
ATOM 872 O O . ILE A 1 111 ? 12.233 -6.187 -19.620 1.00 89.44 111 ILE A O 1
ATOM 876 N N . VAL A 1 112 ? 10.931 -5.687 -21.377 1.00 89.56 112 VAL A N 1
ATOM 877 C CA . VAL A 1 112 ? 11.909 -6.053 -22.402 1.00 89.56 112 VAL A CA 1
ATOM 878 C C . VAL A 1 112 ? 12.630 -4.801 -22.891 1.00 89.56 112 VAL A C 1
ATOM 880 O O . VAL A 1 112 ? 11.984 -3.801 -23.207 1.00 89.56 112 VAL A O 1
ATOM 883 N N . ILE A 1 113 ? 13.961 -4.845 -22.930 1.00 90.25 113 ILE A N 1
ATOM 884 C CA . ILE A 1 113 ? 14.810 -3.810 -23.529 1.00 90.25 113 ILE A CA 1
ATOM 885 C C . ILE A 1 113 ? 15.314 -4.344 -24.867 1.00 90.25 113 ILE A C 1
ATOM 887 O O . ILE A 1 113 ? 16.061 -5.326 -24.890 1.00 90.25 113 ILE A O 1
ATOM 891 N N . LYS A 1 114 ? 14.935 -3.676 -25.961 1.00 89.00 114 LYS A N 1
ATOM 892 C CA . LYS A 1 114 ? 15.332 -4.047 -27.324 1.00 89.00 114 LYS A CA 1
ATOM 893 C C . LYS A 1 114 ? 16.791 -3.684 -27.585 1.00 89.00 114 LYS A C 1
ATOM 895 O O . LYS A 1 114 ? 17.560 -4.529 -28.025 1.00 89.00 114 LYS A O 1
ATOM 900 N N . ASN A 1 115 ? 17.195 -2.454 -27.251 1.00 89.31 115 ASN A N 1
ATOM 901 C CA . ASN A 1 115 ? 18.557 -1.969 -27.468 1.00 89.31 115 ASN A CA 1
ATOM 902 C C . ASN A 1 115 ? 19.250 -1.634 -26.137 1.00 89.31 115 ASN A C 1
ATOM 904 O O . ASN A 1 115 ? 19.050 -0.548 -25.587 1.00 89.31 115 ASN A O 1
ATOM 908 N N . PRO A 1 116 ? 20.137 -2.500 -25.613 1.00 88.12 116 PRO A N 1
ATOM 909 C CA . PRO A 1 116 ? 20.810 -2.249 -24.335 1.00 88.12 116 PRO A CA 1
ATO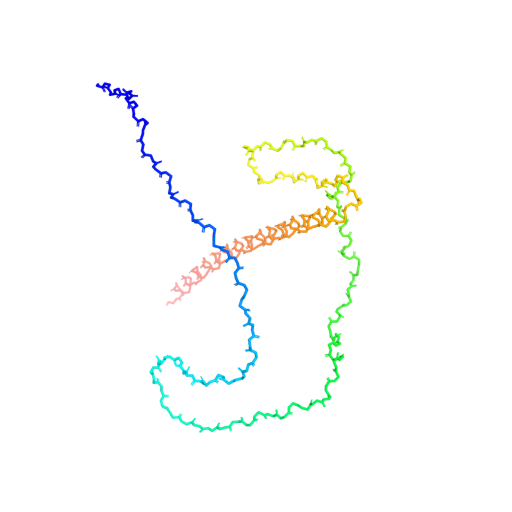M 910 C C . PRO A 1 116 ? 21.787 -1.061 -24.376 1.00 88.12 116 PRO A C 1
ATOM 912 O O . PRO A 1 116 ? 22.127 -0.512 -23.328 1.00 88.12 116 PRO A O 1
ATOM 915 N N . SER A 1 117 ? 22.222 -0.641 -25.568 1.00 91.62 117 SER A N 1
ATOM 916 C CA . SER A 1 117 ? 23.078 0.537 -25.745 1.00 91.62 117 SER A CA 1
ATOM 917 C C . SER A 1 117 ? 22.306 1.863 -25.683 1.00 91.62 117 SER A C 1
ATOM 919 O O . SER A 1 117 ? 22.920 2.900 -25.418 1.00 91.62 117 SER A O 1
ATOM 921 N N . ASP A 1 118 ? 20.977 1.864 -25.875 1.00 93.75 118 ASP A N 1
ATOM 922 C CA . ASP A 1 118 ? 20.170 3.074 -25.690 1.00 93.75 118 ASP A CA 1
ATOM 923 C C . ASP A 1 118 ? 19.955 3.349 -24.192 1.00 93.75 118 ASP A C 1
ATOM 925 O O . ASP A 1 118 ? 19.130 2.738 -23.504 1.00 93.75 118 ASP A O 1
ATOM 929 N N . ARG A 1 119 ? 20.680 4.349 -23.677 1.00 93.00 119 ARG A N 1
ATOM 930 C CA . ARG A 1 119 ? 20.560 4.804 -22.284 1.00 93.00 119 ARG A CA 1
ATOM 931 C C . ARG A 1 119 ? 19.138 5.252 -21.932 1.00 93.00 119 ARG A C 1
ATOM 933 O O . ARG A 1 119 ? 18.747 5.129 -20.768 1.00 93.00 119 ARG A O 1
ATOM 940 N N . ALA A 1 120 ? 18.372 5.794 -22.881 1.00 94.00 120 ALA A N 1
ATOM 941 C CA . ALA A 1 120 ? 17.006 6.239 -22.630 1.00 94.00 120 ALA A CA 1
ATOM 942 C C . ALA A 1 120 ? 16.059 5.048 -22.426 1.00 94.00 120 ALA A C 1
ATOM 944 O O . ALA A 1 120 ? 15.245 5.066 -21.500 1.00 94.00 120 ALA A O 1
ATOM 945 N N . GLU A 1 121 ? 16.199 3.991 -23.227 1.00 91.31 121 GLU A N 1
ATOM 946 C CA . GLU A 1 121 ? 15.410 2.763 -23.098 1.00 91.31 121 GLU A CA 1
ATOM 947 C C . GLU A 1 121 ? 15.653 2.067 -21.756 1.00 91.31 121 GLU A C 1
ATOM 949 O O . GLU A 1 121 ? 14.702 1.770 -21.028 1.00 91.31 121 GLU A O 1
ATOM 954 N N . VAL A 1 122 ? 16.920 1.941 -21.350 1.00 92.12 122 VAL A N 1
ATOM 955 C CA . VAL A 1 122 ? 17.278 1.390 -20.035 1.00 92.12 122 VAL A CA 1
ATOM 956 C C . VAL A 1 122 ? 16.654 2.214 -18.902 1.00 92.12 122 VAL A C 1
ATOM 958 O O . VAL A 1 122 ? 16.114 1.653 -17.948 1.00 92.12 122 VAL A O 1
ATOM 961 N N . ARG A 1 123 ? 16.675 3.553 -18.985 1.00 94.44 123 ARG A N 1
ATOM 962 C CA . ARG A 1 123 ? 16.042 4.424 -17.974 1.00 94.44 123 ARG A CA 1
ATOM 963 C C . ARG A 1 123 ? 14.528 4.227 -17.906 1.00 94.44 123 ARG A C 1
ATOM 965 O O . ARG A 1 123 ? 13.994 4.114 -16.802 1.00 94.44 123 ARG A O 1
ATOM 972 N N . ARG A 1 124 ? 13.844 4.147 -19.051 1.00 94.06 124 ARG A N 1
ATOM 973 C CA . ARG A 1 124 ? 12.394 3.885 -19.114 1.00 94.06 124 ARG A CA 1
ATOM 974 C C . ARG A 1 124 ? 12.042 2.535 -18.497 1.00 94.06 124 ARG A C 1
ATOM 976 O O . ARG A 1 124 ? 11.112 2.462 -17.692 1.00 94.06 124 ARG A O 1
ATOM 983 N N . ALA A 1 125 ? 12.817 1.496 -18.802 1.00 94.06 125 ALA A N 1
ATOM 984 C CA . ALA A 1 125 ? 12.636 0.173 -18.214 1.00 94.06 125 ALA A CA 1
ATOM 985 C C . ALA A 1 125 ? 12.775 0.212 -16.683 1.00 94.06 125 ALA A C 1
ATOM 987 O O . ALA A 1 125 ? 11.900 -0.266 -15.961 1.00 94.06 125 ALA A O 1
ATOM 988 N N . ARG A 1 126 ? 13.814 0.885 -16.170 1.00 93.19 126 ARG A N 1
ATOM 989 C CA . ARG A 1 126 ? 14.030 1.062 -14.724 1.00 93.19 126 ARG A CA 1
ATOM 990 C C . ARG A 1 126 ? 12.918 1.859 -14.039 1.00 93.19 126 ARG A C 1
ATOM 992 O O . ARG A 1 126 ? 12.512 1.499 -12.939 1.00 93.19 126 ARG A O 1
ATOM 999 N N . ASN A 1 127 ? 12.434 2.940 -14.652 1.00 95.62 127 ASN A N 1
ATOM 1000 C CA . ASN A 1 127 ? 11.330 3.725 -14.094 1.00 95.62 127 ASN A CA 1
ATOM 1001 C C . ASN A 1 127 ? 10.026 2.918 -14.075 1.00 95.62 127 ASN A C 1
ATOM 1003 O O . ASN A 1 127 ? 9.318 2.923 -13.072 1.00 95.62 127 ASN A O 1
ATOM 1007 N N . THR A 1 128 ? 9.756 2.166 -15.143 1.00 94.44 128 THR A N 1
ATOM 1008 C CA . THR A 1 128 ? 8.596 1.272 -15.222 1.00 94.44 128 THR A CA 1
ATOM 1009 C C . THR A 1 128 ? 8.641 0.226 -14.111 1.00 94.44 128 THR A C 1
ATOM 1011 O O . THR A 1 128 ? 7.644 0.014 -13.421 1.00 94.44 128 THR A O 1
ATOM 1014 N N . GLU A 1 129 ? 9.803 -0.386 -13.880 1.00 91.38 129 GLU A N 1
ATOM 1015 C CA . GLU A 1 129 ? 10.015 -1.311 -12.767 1.00 91.38 129 GLU A CA 1
ATOM 1016 C C . GLU A 1 129 ? 9.757 -0.637 -11.410 1.00 91.38 129 GLU A C 1
ATOM 1018 O O . GLU A 1 129 ? 8.997 -1.159 -10.592 1.00 91.38 129 GLU A O 1
ATOM 1023 N N . ALA A 1 130 ? 10.335 0.545 -11.180 1.00 93.56 130 ALA A N 1
ATOM 1024 C CA . ALA A 1 130 ? 10.143 1.297 -9.942 1.00 93.56 130 ALA A CA 1
ATOM 1025 C C . ALA A 1 130 ? 8.665 1.649 -9.705 1.00 93.56 130 ALA A C 1
ATOM 1027 O O . ALA A 1 130 ? 8.155 1.471 -8.599 1.00 93.56 130 ALA A O 1
ATOM 1028 N N . ALA A 1 131 ? 7.946 2.078 -10.745 1.00 95.19 131 ALA A N 1
ATOM 1029 C CA . ALA A 1 131 ? 6.518 2.364 -10.674 1.00 95.19 131 ALA A CA 1
ATOM 1030 C C . ALA A 1 131 ? 5.700 1.106 -10.338 1.00 95.19 131 ALA A C 1
ATOM 1032 O O . ALA A 1 131 ? 4.775 1.177 -9.527 1.00 95.19 131 ALA A O 1
ATOM 1033 N N . ARG A 1 132 ? 6.047 -0.058 -10.908 1.00 94.12 132 ARG A N 1
ATOM 1034 C CA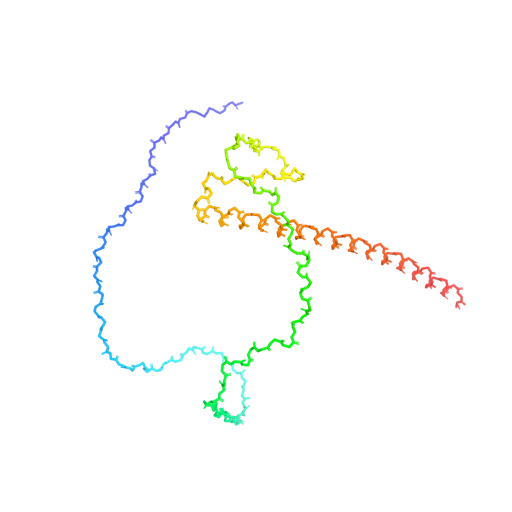 . ARG A 1 132 ? 5.416 -1.344 -10.559 1.00 94.12 132 ARG A CA 1
ATOM 1035 C C . ARG A 1 132 ? 5.643 -1.696 -9.089 1.00 94.12 132 ARG A C 1
ATOM 1037 O O . ARG A 1 132 ? 4.669 -1.981 -8.396 1.00 94.12 132 ARG A O 1
ATOM 1044 N N . ARG A 1 133 ? 6.884 -1.608 -8.597 1.00 91.00 133 ARG A N 1
ATOM 1045 C CA . ARG A 1 133 ? 7.214 -1.847 -7.178 1.00 91.00 133 ARG A CA 1
ATOM 1046 C C . ARG A 1 133 ? 6.480 -0.878 -6.252 1.00 91.00 133 ARG A C 1
ATOM 1048 O O . ARG A 1 133 ? 5.895 -1.300 -5.262 1.00 91.00 133 ARG A O 1
ATOM 1055 N N . SER A 1 134 ? 6.435 0.406 -6.604 1.00 95.75 134 SER A N 1
ATOM 1056 C CA . SER A 1 134 ? 5.709 1.431 -5.844 1.00 95.75 134 SER A CA 1
ATOM 1057 C C . SER A 1 134 ? 4.215 1.113 -5.738 1.00 95.75 134 SER A C 1
ATOM 1059 O O . SER A 1 134 ? 3.649 1.144 -4.645 1.00 95.75 134 SER A O 1
ATOM 1061 N N . ARG A 1 135 ? 3.580 0.727 -6.853 1.00 94.44 135 ARG A N 1
ATOM 1062 C CA . ARG A 1 135 ? 2.176 0.291 -6.863 1.00 94.44 135 ARG A CA 1
ATOM 1063 C C . ARG A 1 135 ? 1.965 -0.974 -6.030 1.00 94.44 135 ARG A C 1
ATOM 1065 O O . ARG A 1 135 ? 0.992 -1.030 -5.286 1.00 94.44 135 ARG A O 1
ATOM 1072 N N . ALA A 1 136 ? 2.862 -1.957 -6.122 1.00 91.25 136 ALA A N 1
ATOM 1073 C CA . ALA A 1 136 ? 2.791 -3.182 -5.325 1.00 91.25 136 ALA A CA 1
ATOM 1074 C C . ALA A 1 136 ? 2.850 -2.876 -3.820 1.00 91.25 136 ALA A C 1
ATOM 1076 O O . ALA A 1 136 ? 1.942 -3.269 -3.094 1.00 91.25 136 ALA A O 1
ATOM 1077 N N . LYS A 1 137 ? 3.829 -2.071 -3.389 1.00 95.12 137 LYS A N 1
ATOM 1078 C CA . LYS A 1 137 ? 3.976 -1.625 -1.996 1.00 95.12 137 LYS A CA 1
ATOM 1079 C C . LYS A 1 137 ? 2.767 -0.825 -1.508 1.00 95.12 137 LYS A C 1
ATOM 1081 O O . LYS A 1 137 ? 2.309 -1.005 -0.385 1.00 95.12 137 LYS A O 1
ATOM 1086 N N . LYS A 1 138 ? 2.210 0.055 -2.350 1.00 96.88 138 LYS A N 1
ATOM 1087 C CA . LYS A 1 138 ? 0.980 0.788 -2.016 1.00 96.88 138 LYS A CA 1
ATOM 1088 C C . LYS A 1 138 ? -0.190 -0.171 -1.790 1.00 96.88 138 LYS A C 1
ATOM 1090 O O . LYS A 1 138 ? -0.918 -0.010 -0.820 1.00 96.88 138 LYS A O 1
ATOM 1095 N N . ASN A 1 139 ? -0.365 -1.156 -2.667 1.00 92.12 139 ASN A N 1
ATOM 1096 C CA . ASN A 1 139 ? -1.443 -2.134 -2.544 1.00 92.12 139 ASN A CA 1
ATOM 1097 C C . ASN A 1 139 ? -1.269 -3.030 -1.312 1.00 92.12 139 ASN A C 1
ATOM 1099 O O . ASN A 1 139 ? -2.252 -3.335 -0.651 1.00 92.12 139 ASN A O 1
ATOM 1103 N N . GLU A 1 140 ? -0.040 -3.428 -0.992 1.00 94.81 140 GLU A N 1
ATOM 1104 C CA . GLU A 1 140 ? 0.285 -4.142 0.245 1.00 94.81 140 GLU A CA 1
ATOM 1105 C C . GLU A 1 140 ? -0.106 -3.320 1.475 1.00 94.81 140 GLU A C 1
ATOM 1107 O O . GLU A 1 140 ? -0.903 -3.781 2.288 1.00 94.81 140 GLU A O 1
ATOM 1112 N N . ARG A 1 141 ? 0.325 -2.056 1.541 1.00 97.00 141 ARG A N 1
ATOM 1113 C CA . ARG A 1 141 ? -0.047 -1.153 2.636 1.00 97.00 141 ARG A CA 1
ATOM 1114 C C . ARG A 1 141 ? -1.558 -0.953 2.756 1.00 97.00 141 ARG A C 1
ATOM 1116 O O . ARG A 1 141 ? -2.076 -0.851 3.862 1.00 97.00 141 ARG A O 1
ATOM 1123 N N . ILE A 1 142 ? -2.273 -0.874 1.634 1.00 97.69 142 ILE A N 1
ATOM 1124 C CA . ILE A 1 142 ? -3.738 -0.781 1.640 1.00 97.69 142 ILE A CA 1
ATOM 1125 C C . ILE A 1 142 ? -4.345 -2.034 2.283 1.00 97.69 142 ILE A C 1
ATOM 1127 O O . I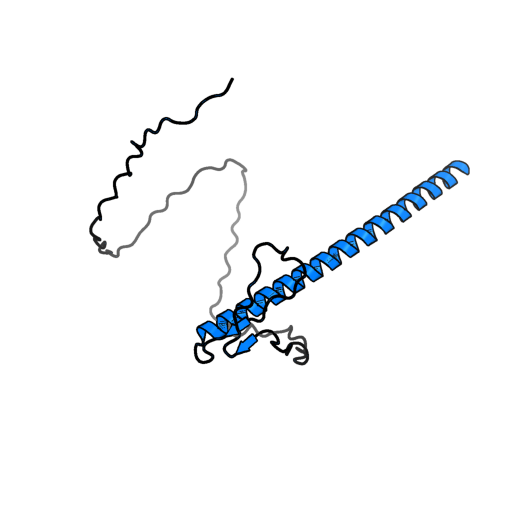LE A 1 142 ? -5.162 -1.893 3.185 1.00 97.69 142 ILE A O 1
ATOM 1131 N N . ARG A 1 143 ? -3.891 -3.235 1.905 1.00 95.81 143 ARG A N 1
ATOM 1132 C CA . ARG A 1 143 ? -4.372 -4.496 2.500 1.00 95.81 143 ARG A CA 1
ATOM 1133 C C . ARG A 1 143 ? -4.094 -4.574 4.002 1.00 95.81 143 ARG A C 1
ATOM 1135 O O . ARG A 1 143 ? -4.962 -4.992 4.762 1.00 95.81 143 ARG A O 1
ATOM 1142 N N . GLU A 1 144 ? -2.908 -4.151 4.443 1.00 97.69 144 GLU A N 1
ATOM 1143 C CA . GLU A 1 144 ? -2.568 -4.075 5.872 1.00 97.69 144 GLU A CA 1
ATOM 1144 C C . GLU A 1 144 ? -3.547 -3.171 6.632 1.00 97.69 144 GLU A C 1
ATOM 1146 O O . GLU A 1 144 ? -4.073 -3.549 7.681 1.00 97.69 144 GLU A O 1
ATOM 1151 N N . LEU A 1 145 ? -3.827 -1.983 6.092 1.00 98.56 145 LEU A N 1
ATOM 1152 C CA . LEU A 1 145 ? -4.756 -1.035 6.703 1.00 98.56 145 LEU A CA 1
ATOM 1153 C C . LEU A 1 145 ? -6.188 -1.576 6.726 1.00 98.56 145 LEU A C 1
ATOM 1155 O O . LEU A 1 145 ? -6.839 -1.480 7.762 1.00 98.56 145 LEU A O 1
ATOM 1159 N N . GLU A 1 146 ? -6.657 -2.185 5.637 1.00 98.12 146 GLU A N 1
ATOM 1160 C CA . GLU A 1 146 ? -7.970 -2.840 5.574 1.00 98.12 146 GLU A CA 1
ATOM 1161 C C . GLU A 1 146 ? -8.097 -3.927 6.651 1.00 98.12 146 GLU A C 1
ATOM 1163 O O . GLU A 1 146 ? -9.070 -3.935 7.404 1.00 98.12 146 GLU A O 1
ATOM 1168 N N . SER A 1 147 ? -7.077 -4.778 6.805 1.00 97.88 147 SER A N 1
ATOM 1169 C CA . SER A 1 147 ? -7.062 -5.816 7.845 1.00 97.88 147 SER A CA 1
ATOM 1170 C C . SER A 1 147 ? -7.051 -5.238 9.264 1.00 97.88 147 SER A C 1
ATOM 1172 O O . SER A 1 147 ? -7.725 -5.752 10.156 1.00 97.88 147 SER A O 1
ATOM 1174 N N . THR A 1 148 ? -6.335 -4.129 9.472 1.00 98.19 148 THR A N 1
ATOM 1175 C CA . THR A 1 148 ? -6.264 -3.447 10.770 1.00 98.19 148 THR A CA 1
ATOM 1176 C C . THR A 1 148 ? -7.611 -2.828 11.126 1.00 98.19 148 THR A C 1
ATOM 1178 O O . THR A 1 148 ? -8.056 -2.938 12.265 1.00 98.19 148 THR A O 1
ATOM 1181 N N . VAL A 1 149 ? -8.280 -2.194 10.160 1.00 98.62 149 VAL A N 1
ATOM 1182 C CA . VAL A 1 149 ? -9.619 -1.625 10.354 1.00 98.62 149 VAL A CA 1
ATOM 1183 C C . VAL A 1 149 ? -10.616 -2.718 10.713 1.00 98.62 149 VAL A C 1
ATOM 1185 O O . VAL A 1 149 ? -11.379 -2.534 11.658 1.00 98.62 149 VAL A O 1
ATOM 1188 N N . GLU A 1 150 ? -10.589 -3.848 10.009 1.00 98.50 150 GLU A N 1
ATOM 1189 C CA . GLU A 1 150 ? -11.481 -4.971 10.299 1.00 98.50 150 GLU A CA 1
ATOM 1190 C C . GLU A 1 150 ? -11.247 -5.525 11.709 1.00 98.50 150 GLU A C 1
ATOM 1192 O O . GLU A 1 150 ? -12.181 -5.646 12.500 1.00 98.50 150 GLU A O 1
ATOM 1197 N N . TYR A 1 151 ? -9.983 -5.745 12.078 1.00 98.38 151 TYR A N 1
ATOM 1198 C CA . TYR A 1 151 ? -9.614 -6.172 13.425 1.00 98.38 151 TYR A CA 1
ATOM 1199 C C . TYR A 1 151 ? -10.094 -5.194 14.509 1.00 98.38 151 TYR A C 1
ATOM 1201 O O . TYR A 1 151 ? -10.652 -5.606 15.527 1.00 98.38 151 TYR A O 1
ATOM 1209 N N . LEU A 1 152 ? -9.893 -3.889 14.305 1.00 98.50 152 LEU A N 1
ATOM 1210 C CA . LEU A 1 152 ? -10.305 -2.871 15.270 1.00 98.50 152 LEU A CA 1
ATOM 1211 C C . LEU A 1 152 ? -11.828 -2.766 15.385 1.00 98.50 152 LEU A C 1
ATOM 1213 O O . LEU A 1 152 ? -12.334 -2.572 16.489 1.00 98.50 152 LEU A O 1
ATOM 1217 N N . ARG A 1 153 ? -12.561 -2.918 14.277 1.00 98.38 153 ARG A N 1
ATOM 1218 C CA . ARG A 1 153 ? -14.029 -2.949 14.285 1.00 98.38 153 ARG A CA 1
ATOM 1219 C C . ARG A 1 153 ? -14.556 -4.127 15.085 1.00 98.38 153 ARG A C 1
ATOM 1221 O O . ARG A 1 153 ? -15.397 -3.922 15.956 1.00 98.38 153 ARG A O 1
ATOM 1228 N N . GLU A 1 154 ? -14.024 -5.320 14.845 1.00 98.50 154 GLU A N 1
ATOM 1229 C CA . GLU A 1 154 ? -14.440 -6.513 15.578 1.00 98.50 154 GLU A CA 1
ATOM 1230 C C . GLU A 1 154 ? -14.116 -6.394 17.070 1.00 98.50 154 GLU A C 1
ATOM 1232 O O . GLU A 1 154 ? -14.957 -6.661 17.928 1.00 98.50 154 GLU A O 1
ATOM 1237 N N . LYS A 1 155 ? -12.924 -5.893 17.405 1.00 98.38 155 LYS A N 1
ATOM 1238 C CA . LYS A 1 155 ? -12.552 -5.638 18.798 1.00 98.38 155 LYS A CA 1
ATOM 1239 C C . LYS A 1 155 ? -13.490 -4.633 19.475 1.00 98.38 155 LYS A C 1
ATOM 1241 O O . LYS A 1 155 ? -13.889 -4.865 20.614 1.00 98.38 155 LYS A O 1
ATOM 1246 N N . ASN A 1 156 ? -13.834 -3.533 18.806 1.00 98.31 156 ASN A N 1
ATOM 1247 C CA . ASN A 1 156 ? -14.764 -2.543 19.353 1.00 98.31 156 ASN A CA 1
ATOM 1248 C C . ASN A 1 156 ? -16.149 -3.147 19.582 1.00 98.31 156 ASN A C 1
ATOM 1250 O O . ASN A 1 156 ? -16.689 -2.979 20.670 1.00 98.31 156 ASN A O 1
ATOM 1254 N N . ARG A 1 157 ? -16.666 -3.924 18.623 1.00 98.38 157 ARG A N 1
ATOM 1255 C CA . ARG A 1 157 ? -17.942 -4.638 18.765 1.00 98.38 157 ARG A CA 1
ATOM 1256 C C . ARG A 1 157 ? -17.961 -5.509 20.024 1.00 98.38 157 ARG A C 1
ATOM 1258 O O . ARG A 1 157 ? -18.868 -5.393 20.844 1.00 98.38 157 ARG A O 1
ATOM 1265 N N . LEU A 1 158 ? -16.923 -6.322 20.227 1.00 98.31 158 LEU A N 1
ATOM 1266 C CA . LEU A 1 158 ? -16.807 -7.185 21.408 1.00 98.31 158 LEU A CA 1
ATOM 1267 C C . LEU A 1 158 ? -16.739 -6.385 22.718 1.00 98.31 158 LEU A C 1
ATOM 1269 O O . LEU A 1 158 ? -17.351 -6.763 23.717 1.00 98.31 158 LEU A O 1
ATOM 1273 N N . LEU A 1 159 ? -15.998 -5.274 22.735 1.00 98.12 159 LEU A N 1
ATOM 1274 C CA . LEU A 1 159 ? -15.897 -4.412 23.914 1.00 98.12 159 LEU A CA 1
ATOM 1275 C C . LEU A 1 159 ? -17.214 -3.688 24.218 1.00 98.12 159 LEU A C 1
ATOM 1277 O O . LEU A 1 159 ? -17.549 -3.496 25.387 1.00 98.12 159 LEU A O 1
ATOM 1281 N N . GLU A 1 160 ? -17.963 -3.284 23.198 1.00 98.06 160 GLU A N 1
ATOM 1282 C CA . GLU A 1 160 ? -19.286 -2.678 23.349 1.00 98.06 160 GLU A CA 1
ATOM 1283 C C . GLU A 1 160 ? -20.283 -3.679 23.944 1.00 98.06 160 GLU A C 1
ATOM 1285 O O . GLU A 1 160 ? -20.944 -3.358 24.932 1.00 98.06 160 GLU A O 1
ATOM 1290 N N . GLU A 1 161 ? -20.315 -4.915 23.438 1.00 98.06 161 GLU A N 1
ATOM 1291 C CA . GLU A 1 161 ? -21.138 -6.002 23.988 1.00 98.06 161 GLU A CA 1
ATOM 1292 C C . GLU A 1 161 ? -20.816 -6.269 25.466 1.00 98.06 161 GLU A C 1
ATOM 1294 O O . GLU A 1 161 ? -21.716 -6.337 26.310 1.00 98.06 161 GLU A O 1
ATOM 1299 N N . GLN A 1 162 ? -19.527 -6.345 25.813 1.00 96.75 162 GLN A N 1
ATOM 1300 C CA . GLN A 1 162 ? -19.090 -6.509 27.201 1.00 96.75 162 GLN A CA 1
ATOM 1301 C C . GLN A 1 162 ? -19.509 -5.328 28.082 1.00 96.75 162 GLN A C 1
ATOM 1303 O O . GLN A 1 162 ? -19.973 -5.529 29.204 1.00 96.75 162 GLN A O 1
ATOM 1308 N N . ASN A 1 163 ? -19.379 -4.095 27.592 1.00 97.62 163 ASN A N 1
ATOM 1309 C CA . ASN A 1 163 ? -19.796 -2.908 28.334 1.00 97.62 163 ASN A CA 1
ATOM 1310 C C . ASN A 1 163 ? -21.302 -2.896 28.595 1.00 97.62 163 ASN A C 1
ATOM 1312 O O . ASN A 1 163 ? -21.716 -2.594 29.714 1.00 97.62 163 ASN A O 1
ATOM 1316 N N . VAL A 1 164 ? -22.118 -3.231 27.593 1.00 97.88 164 VAL A N 1
ATOM 1317 C CA . VAL A 1 164 ? -23.576 -3.340 27.747 1.00 97.88 164 VAL A CA 1
ATOM 1318 C C . VAL A 1 164 ? -23.913 -4.380 28.812 1.00 97.88 164 VAL A C 1
ATOM 1320 O O . VAL A 1 164 ? -24.645 -4.078 29.754 1.00 97.88 164 VAL A O 1
ATOM 1323 N N . PHE A 1 165 ? -23.308 -5.564 28.725 1.00 97.00 165 PHE A N 1
ATOM 1324 C CA . PHE A 1 165 ? -23.507 -6.637 29.695 1.00 97.00 165 PHE A CA 1
ATOM 1325 C C . PHE A 1 165 ? -23.136 -6.228 31.126 1.00 97.00 165 PHE A C 1
ATOM 1327 O O . PHE A 1 165 ? -23.882 -6.484 32.072 1.00 97.00 165 PHE A O 1
ATOM 1334 N N . LEU A 1 166 ? -21.988 -5.572 31.307 1.00 96.50 166 LEU A N 1
ATOM 1335 C CA . LEU A 1 166 ? -21.545 -5.112 32.622 1.00 96.50 166 LEU A CA 1
ATOM 1336 C C . LEU A 1 166 ? -22.445 -4.004 33.173 1.00 96.50 166 LEU A C 1
ATOM 1338 O O . LEU A 1 166 ? -22.772 -4.024 34.358 1.00 96.50 166 LEU A O 1
ATOM 1342 N N . ARG A 1 167 ? -22.885 -3.067 32.326 1.00 96.19 167 ARG A N 1
ATOM 1343 C CA . ARG A 1 167 ? -23.835 -2.013 32.714 1.00 96.19 167 ARG A CA 1
ATOM 1344 C C . ARG A 1 167 ? -25.166 -2.603 33.166 1.00 96.19 167 ARG A C 1
ATOM 1346 O O . ARG A 1 167 ? -25.672 -2.191 34.206 1.00 96.19 167 ARG A O 1
ATOM 1353 N N . GLN A 1 168 ? -25.681 -3.597 32.444 1.00 96.31 168 GLN A N 1
ATOM 1354 C CA . GLN A 1 168 ? -26.890 -4.315 32.836 1.00 96.31 168 GLN A CA 1
ATOM 1355 C C . GLN A 1 168 ? -26.707 -4.999 34.200 1.00 96.31 168 GLN A C 1
ATOM 1357 O O . GLN A 1 168 ? -27.481 -4.749 35.122 1.00 96.31 168 GLN A O 1
ATOM 1362 N N . LYS A 1 169 ? -25.626 -5.765 34.384 1.00 96.06 169 LYS A N 1
ATOM 1363 C CA . LYS A 1 169 ? -25.325 -6.425 35.667 1.00 96.06 169 LYS A CA 1
ATOM 1364 C C . LYS A 1 169 ? -25.184 -5.467 36.847 1.00 96.06 169 LYS A C 1
ATOM 1366 O O . LYS A 1 169 ? -25.513 -5.831 37.972 1.00 96.06 169 LYS A O 1
ATOM 1371 N N . LEU A 1 170 ? -24.635 -4.275 36.619 1.00 94.38 170 LEU A N 1
ATOM 1372 C CA . LEU A 1 170 ? -24.538 -3.251 37.658 1.00 94.38 170 LEU A CA 1
ATOM 1373 C C . LEU A 1 170 ? -25.911 -2.672 37.999 1.00 94.38 170 LEU A C 1
ATOM 1375 O O . LEU A 1 170 ? -26.187 -2.485 39.179 1.00 94.38 170 LEU A O 1
ATOM 1379 N N . SER A 1 171 ? -26.768 -2.448 36.998 1.00 95.31 171 SER A N 1
ATOM 1380 C CA . SER A 1 171 ? -28.137 -1.972 37.226 1.00 95.31 171 SER A CA 1
ATOM 1381 C C . SER A 1 171 ? -29.001 -2.975 37.990 1.00 95.31 171 SER A C 1
ATOM 1383 O O . SER A 1 171 ? -29.820 -2.568 38.795 1.00 95.31 171 SER A O 1
ATOM 1385 N N . GLU A 1 172 ? -28.778 -4.279 37.804 1.00 92.50 172 GLU A N 1
ATOM 1386 C CA . GLU A 1 172 ? -29.499 -5.340 38.524 1.00 92.50 172 GLU A CA 1
ATOM 1387 C C . GLU A 1 172 ? -29.088 -5.468 40.003 1.00 92.50 172 GLU A C 1
ATOM 1389 O O . GLU A 1 172 ? -29.790 -6.108 40.783 1.00 92.50 172 GLU A O 1
ATOM 1394 N N . ARG A 1 173 ? -27.933 -4.910 40.398 1.00 86.62 173 ARG A N 1
ATOM 1395 C CA . ARG A 1 173 ? -27.428 -4.959 41.783 1.00 86.62 173 ARG A CA 1
ATOM 1396 C C . ARG A 1 173 ? -27.829 -3.760 42.646 1.00 86.62 173 ARG A C 1
ATOM 1398 O O . ARG A 1 173 ? -27.591 -3.826 43.852 1.00 86.62 173 ARG A O 1
ATOM 1405 N N . GLN A 1 174 ? -28.321 -2.678 42.048 1.00 61.94 174 GLN A N 1
ATOM 1406 C CA . GLN A 1 174 ? -28.742 -1.455 42.745 1.00 61.94 174 GLN A CA 1
ATOM 1407 C C . GLN A 1 174 ? -30.248 -1.470 42.986 1.00 61.94 174 GLN A C 1
ATOM 1409 O O . GLN A 1 174 ? -30.646 -0.990 44.069 1.00 61.94 174 GLN A O 1
#

InterPro domains:
  IPR004827 Basic-leucine zipper domain [PF07716] (117-165)
  IPR004827 Basic-leucine zipper domain [PS00036] (123-137)
  IPR004827 Basic-leucine zipper domain [PS50217] (117-174)
  IPR004827 Basic-leucine zipper domain [SM00338] (115-172)
  IPR046347 Basic-leucine zipper domain superfamily [SSF57959] (117-170)
  IPR050946 AP-1 Transcription Factor bZIP [PTHR11462] (14-171)

Secondary structure (DSSP, 8-state):
-------------PPPPPPP-----PPP----------PPP------------------S---TT----TT-----GGG-----TTEEES--------TTS--SSSPPPPEEES-TT-HHHHHHHHHHHHHHHHHHHHHHHHHHHHHHHHHHHHHHHHHHHHHHHHHHHHHTT-

Sequence (174 aa):
MYFDLEALSKDSLARPPEPAATPLVSPAYSDSVDTPSVPLTNFTTTMSHEPQDPMYPVSKDQNLDDWSPLFEPPIDHQFYHEKRSSIVIGETEDVVCDPNTDRKGRPLPPIVIKNPSDRAEVRRARNTEAARRSRAKKNERIRELESTVEYLREKNRLLEEQNVFLRQKLSERQ